Protein AF-A0A127SS28-F1 (afdb_monomer_lite)

Secondary structure (DSSP, 8-state):
----S---PPPSSSS--SHHHHHHHHHHHHHHSPPP--TTSHHHHHHTT---TTGGGGGGGG-SSPPPP-

Foldseek 3Di:
DDDDPDDDDDDPDPFDLDPVLLVQLLVVCVVPHDDDPDCPDCNNCSNVSHQDPPSVVVRQSSDPDGDDDD

Sequence (70 aa):
MEEVEAINLLPAHEFPTDKAAIELFRSQWRDTFEVKRDPEHIYQQVSKGTLPAGIEYWQPLFFSEPLPPL

Structure (mmCIF, N/CA/C/O backbone):
data_AF-A0A127SS28-F1
#
_entry.id   AF-A0A127SS28-F1
#
loop_
_atom_site.group_PDB
_atom_site.id
_atom_site.type_symbol
_atom_site.label_atom_id
_atom_site.label_alt_id
_atom_site.label_comp_id
_atom_site.label_asym_id
_atom_site.label_entity_id
_atom_site.label_seq_id
_atom_site.pdbx_PDB_ins_code
_atom_site.Cartn_x
_atom_site.Cartn_y
_atom_site.Cartn_z
_atom_site.occupancy
_atom_site.B_iso_or_equiv
_atom_site.auth_seq_id
_atom_site.auth_comp_id
_atom_site.auth_asym_id
_atom_site.auth_atom_id
_atom_site.pdbx_PDB_model_num
ATOM 1 N N . MET A 1 1 ? -16.422 0.854 35.281 1.00 50.31 1 MET A N 1
ATOM 2 C CA . MET A 1 1 ? -16.340 1.449 33.935 1.00 50.31 1 MET A CA 1
ATOM 3 C C . MET A 1 1 ? -16.568 2.925 34.129 1.00 50.31 1 MET A C 1
ATOM 5 O O . MET A 1 1 ? -17.627 3.281 34.623 1.00 50.31 1 MET A O 1
ATOM 9 N N . GLU A 1 2 ? -15.545 3.730 33.881 1.00 73.25 2 GLU A N 1
ATOM 10 C CA . GLU A 1 2 ? -15.647 5.190 33.923 1.00 73.25 2 GLU A CA 1
ATOM 11 C C . GLU A 1 2 ? -16.094 5.691 32.543 1.00 73.25 2 GLU A C 1
ATOM 13 O O . GLU A 1 2 ? -15.680 5.131 31.525 1.00 73.25 2 GLU A O 1
ATOM 18 N N . GLU A 1 3 ? -16.979 6.690 32.512 1.00 69.12 3 GLU A N 1
ATOM 19 C CA . GLU A 1 3 ? -17.398 7.356 31.274 1.00 69.12 3 GLU A CA 1
ATOM 20 C C . GLU A 1 3 ? -16.254 8.210 30.724 1.00 69.12 3 GLU A C 1
ATOM 22 O O . GLU A 1 3 ? -15.593 8.940 31.461 1.00 69.12 3 GLU A O 1
ATOM 27 N N . VAL A 1 4 ? -16.025 8.115 29.414 1.00 81.69 4 VAL A N 1
ATOM 28 C CA . VAL A 1 4 ? -14.987 8.867 28.700 1.00 81.69 4 VAL A CA 1
ATOM 29 C C . VAL A 1 4 ? -15.674 9.906 27.816 1.00 81.69 4 VAL A C 1
ATOM 31 O O . VAL A 1 4 ? -16.544 9.548 27.026 1.00 81.69 4 VAL A O 1
ATOM 34 N N . GLU A 1 5 ? -15.293 11.180 27.946 1.00 82.56 5 GLU A N 1
ATOM 35 C CA . GLU A 1 5 ? -15.953 12.322 27.281 1.00 82.56 5 GLU A CA 1
ATOM 36 C C . GLU A 1 5 ? -15.783 12.313 25.748 1.00 82.56 5 GLU A C 1
ATOM 38 O O . GLU A 1 5 ? -16.663 12.758 25.013 1.00 82.56 5 GLU A O 1
ATOM 43 N N . ALA A 1 6 ? -14.663 11.775 25.252 1.00 81.50 6 ALA A N 1
ATOM 44 C CA . ALA A 1 6 ? -14.400 11.583 23.829 1.00 81.50 6 ALA A CA 1
ATOM 45 C C . ALA A 1 6 ? -13.357 10.478 23.598 1.00 81.50 6 ALA A C 1
ATOM 47 O O . ALA A 1 6 ? -12.461 10.267 24.416 1.00 81.50 6 ALA A O 1
ATOM 48 N N . ILE A 1 7 ? -13.447 9.802 22.450 1.00 80.69 7 ILE A N 1
ATOM 49 C CA . ILE A 1 7 ? -12.469 8.810 21.986 1.00 80.69 7 ILE A CA 1
ATOM 50 C C . ILE A 1 7 ? -11.948 9.274 20.627 1.00 80.69 7 ILE A C 1
ATOM 52 O O . ILE A 1 7 ? -12.739 9.571 19.733 1.00 80.69 7 ILE A O 1
ATOM 56 N N . ASN A 1 8 ? -10.625 9.319 20.468 1.00 77.75 8 ASN A N 1
ATOM 57 C CA . ASN A 1 8 ? -9.990 9.586 19.183 1.00 77.75 8 ASN A CA 1
ATOM 58 C C . ASN A 1 8 ? -9.481 8.266 18.594 1.00 77.75 8 ASN A C 1
ATOM 60 O O . ASN A 1 8 ? -8.595 7.630 19.166 1.00 77.75 8 ASN A O 1
ATOM 64 N N . LEU A 1 9 ? -10.074 7.831 17.483 1.00 72.94 9 LEU A N 1
ATOM 65 C CA . LEU A 1 9 ? -9.692 6.601 16.796 1.00 72.94 9 LEU A CA 1
ATOM 66 C C . LEU A 1 9 ? -8.667 6.929 15.717 1.00 72.94 9 LEU A C 1
ATOM 68 O O . LEU A 1 9 ? -8.936 7.711 14.807 1.00 72.94 9 LEU A O 1
ATOM 72 N N . LEU A 1 10 ? -7.496 6.309 15.823 1.00 78.38 10 LEU A N 1
ATOM 73 C CA . LEU A 1 10 ? -6.485 6.374 14.779 1.00 78.38 10 LEU A CA 1
ATOM 74 C C . LEU A 1 10 ? -6.806 5.365 13.664 1.00 78.38 10 LEU A C 1
ATOM 76 O O . LEU A 1 10 ? -7.483 4.362 13.916 1.00 78.38 10 LEU A O 1
ATOM 80 N N . PRO A 1 11 ? -6.323 5.608 12.433 1.00 70.94 11 PRO A N 1
ATOM 81 C CA . PRO A 1 11 ? -6.427 4.640 11.352 1.00 70.94 11 PRO A CA 1
ATOM 82 C C . PRO A 1 11 ? -5.820 3.291 11.756 1.00 70.94 11 PRO A C 1
ATOM 84 O O . PRO A 1 11 ? -4.775 3.238 12.400 1.00 70.94 11 PRO A O 1
ATOM 87 N N . ALA A 1 12 ? -6.459 2.196 11.343 1.00 67.00 12 ALA A N 1
ATOM 88 C CA . ALA A 1 12 ? -5.991 0.837 11.631 1.00 67.00 12 ALA A CA 1
ATOM 89 C C . ALA A 1 12 ? -4.683 0.465 10.900 1.00 67.00 12 ALA A C 1
ATOM 91 O O . ALA A 1 12 ? -4.042 -0.520 11.257 1.00 67.00 12 ALA A O 1
ATOM 92 N N . HIS A 1 13 ? -4.300 1.244 9.883 1.00 65.44 13 HIS A N 1
ATOM 93 C CA . HIS A 1 13 ? -3.098 1.051 9.079 1.00 65.44 13 HIS A CA 1
ATOM 94 C C . HIS A 1 13 ? -2.390 2.388 8.857 1.00 65.44 13 HIS A C 1
ATOM 96 O O . HIS A 1 13 ? -3.038 3.424 8.711 1.00 65.44 13 HIS A O 1
ATOM 102 N N . GLU A 1 14 ? -1.062 2.349 8.767 1.00 77.00 14 GLU A N 1
ATOM 103 C CA . GLU A 1 14 ? -0.211 3.521 8.513 1.00 77.00 14 GLU A CA 1
ATOM 104 C C . GLU A 1 14 ? -0.313 4.039 7.065 1.00 77.00 14 GLU A C 1
ATOM 106 O O . GLU A 1 14 ? 0.346 5.010 6.699 1.00 77.00 14 GLU A O 1
ATOM 111 N N . PHE A 1 15 ? -1.129 3.397 6.225 1.00 78.44 15 PHE A N 1
ATOM 112 C CA . PHE A 1 15 ? -1.389 3.787 4.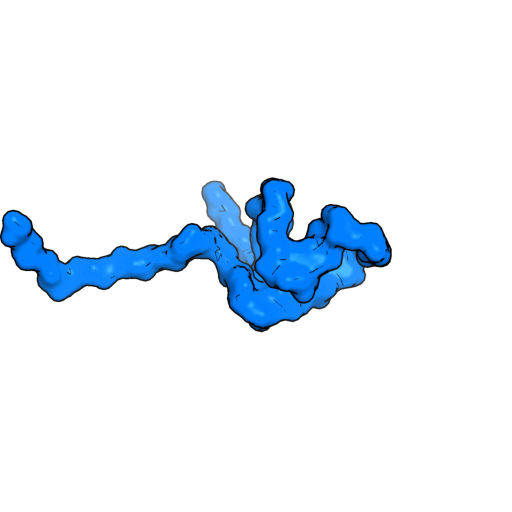843 1.00 78.44 15 PHE A CA 1
ATOM 113 C C . PHE A 1 15 ? -2.834 3.508 4.430 1.00 78.44 15 PHE A C 1
ATOM 115 O O . PHE A 1 15 ? -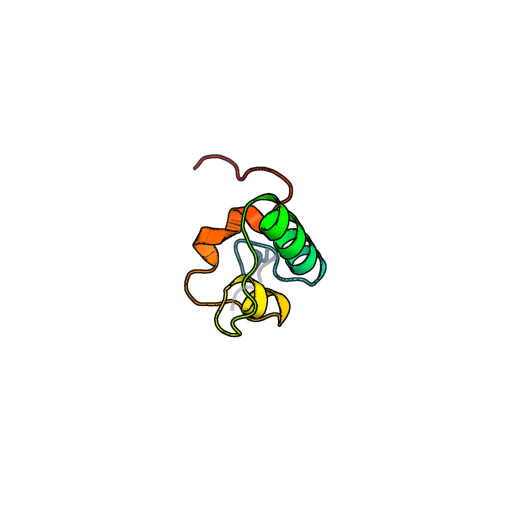3.472 2.592 4.962 1.00 78.44 15 PHE A O 1
ATOM 122 N N . PRO A 1 16 ? -3.367 4.291 3.476 1.00 81.31 16 PRO A N 1
ATOM 123 C CA . PRO A 1 16 ? -4.708 4.074 2.970 1.00 81.31 16 PRO A CA 1
ATOM 124 C C . PRO A 1 16 ? -4.766 2.771 2.160 1.00 81.31 16 PRO A C 1
ATOM 126 O O . PRO A 1 16 ? -3.876 2.455 1.372 1.00 81.31 16 PRO A O 1
ATOM 129 N N . THR A 1 17 ? -5.829 1.997 2.370 1.00 81.69 17 THR A N 1
ATOM 130 C CA . THR A 1 17 ? -6.069 0.692 1.720 1.00 81.69 17 THR A CA 1
ATOM 131 C C . THR A 1 17 ? -7.390 0.665 0.953 1.00 81.69 17 THR A C 1
ATOM 133 O O . THR A 1 17 ? -7.876 -0.389 0.541 1.00 81.69 17 THR A O 1
ATOM 136 N N . ASP A 1 18 ? -7.986 1.840 0.745 1.00 87.81 18 ASP A N 1
ATOM 137 C CA . ASP A 1 18 ? -9.177 2.006 -0.073 1.00 87.81 18 ASP A CA 1
ATOM 138 C C . ASP A 1 18 ? -8.872 1.865 -1.578 1.00 87.81 18 ASP A C 1
ATOM 140 O O . ASP A 1 18 ? -7.731 1.718 -2.025 1.00 87.81 18 ASP A O 1
ATOM 144 N N . LYS A 1 19 ? -9.929 1.898 -2.393 1.00 88.06 19 LYS A N 1
ATOM 145 C CA . LYS A 1 19 ? -9.802 1.749 -3.847 1.00 88.06 19 LYS A CA 1
ATOM 146 C C . LYS A 1 19 ? -8.952 2.848 -4.488 1.00 88.06 19 LYS A C 1
ATOM 148 O O . LYS A 1 19 ? -8.210 2.536 -5.414 1.00 88.06 19 LYS A O 1
ATOM 153 N N . ALA A 1 20 ? -9.035 4.087 -4.003 1.00 89.81 20 ALA A N 1
ATOM 154 C CA . ALA A 1 20 ? -8.258 5.194 -4.551 1.00 89.81 20 ALA A CA 1
ATOM 155 C C . ALA A 1 20 ? -6.764 5.007 -4.250 1.00 89.81 20 ALA A C 1
ATOM 157 O O . ALA A 1 20 ? -5.926 5.218 -5.125 1.00 89.81 20 ALA A O 1
ATOM 158 N N . ALA A 1 21 ? -6.429 4.509 -3.059 1.00 89.88 21 ALA A N 1
ATOM 159 C CA . ALA A 1 21 ? -5.057 4.165 -2.700 1.00 89.88 21 ALA A CA 1
ATOM 160 C C . ALA A 1 21 ? -4.489 3.021 -3.554 1.00 89.88 21 ALA A C 1
ATOM 162 O O . ALA A 1 21 ? -3.345 3.090 -4.001 1.00 89.88 21 ALA A O 1
ATOM 163 N N . ILE A 1 22 ? -5.293 1.993 -3.852 1.00 91.94 22 ILE A N 1
ATOM 164 C CA . ILE A 1 22 ? -4.893 0.904 -4.760 1.00 91.94 22 ILE A CA 1
ATOM 165 C C . ILE A 1 22 ? -4.661 1.429 -6.186 1.00 91.94 22 ILE A C 1
ATOM 167 O O . ILE A 1 22 ? -3.715 1.007 -6.858 1.00 91.94 22 ILE A O 1
ATOM 171 N N . GLU A 1 23 ? -5.504 2.340 -6.676 1.00 93.19 23 GLU A N 1
ATOM 172 C CA . GLU A 1 23 ? -5.318 2.971 -7.988 1.00 93.19 23 GLU A CA 1
ATOM 173 C C . GLU A 1 23 ? -4.040 3.811 -8.043 1.00 93.19 23 GLU A C 1
ATOM 175 O O . GLU A 1 23 ? -3.268 3.681 -8.999 1.00 93.19 23 GLU A O 1
ATOM 180 N N . LEU A 1 24 ? -3.780 4.599 -6.998 1.00 93.25 24 LEU A N 1
ATOM 181 C CA . LEU A 1 24 ? -2.557 5.383 -6.856 1.00 93.25 24 LEU A CA 1
ATOM 182 C C . LEU A 1 24 ? -1.320 4.481 -6.842 1.00 93.25 24 LEU A C 1
ATOM 184 O O . LEU A 1 24 ? -0.417 4.673 -7.657 1.00 93.25 24 LEU A O 1
ATOM 188 N N . PHE A 1 25 ? -1.328 3.443 -6.004 1.00 93.38 25 PHE A N 1
ATOM 189 C CA . PHE A 1 25 ? -0.273 2.436 -5.944 1.00 93.38 25 PHE A CA 1
ATOM 190 C C . PHE A 1 25 ? 0.009 1.836 -7.322 1.00 93.38 25 PHE A C 1
ATOM 192 O O . PHE A 1 25 ? 1.157 1.760 -7.755 1.00 93.38 25 PHE A O 1
ATOM 199 N N . ARG A 1 26 ? -1.037 1.447 -8.063 1.00 92.56 26 ARG A N 1
ATOM 200 C CA . ARG A 1 26 ? -0.893 0.883 -9.414 1.00 92.56 26 ARG A CA 1
ATOM 201 C C . ARG A 1 26 ? -0.319 1.884 -10.412 1.00 92.56 26 ARG A C 1
ATOM 203 O O . ARG A 1 26 ? 0.365 1.458 -11.343 1.00 92.56 26 ARG A O 1
ATOM 210 N N . SER A 1 27 ? -0.638 3.170 -10.281 1.00 93.62 27 SER A N 1
ATOM 211 C CA . SER A 1 27 ? -0.049 4.218 -11.116 1.00 93.62 27 SER A CA 1
ATOM 212 C C . SER A 1 27 ? 1.436 4.366 -10.811 1.00 93.62 27 SER A C 1
ATOM 214 O O . SER A 1 27 ? 2.251 4.065 -11.677 1.00 93.62 27 SER A O 1
ATOM 216 N N . GLN A 1 28 ? 1.778 4.675 -9.558 1.00 93.81 28 GLN A N 1
ATOM 217 C CA . GLN A 1 28 ? 3.160 4.917 -9.137 1.00 93.81 28 GLN A CA 1
ATOM 218 C C . GLN A 1 28 ? 4.065 3.696 -9.331 1.00 93.81 28 GLN A C 1
ATOM 220 O O . GLN A 1 28 ? 5.236 3.832 -9.689 1.00 93.81 28 GLN A O 1
ATOM 225 N N . TRP A 1 29 ? 3.520 2.486 -9.164 1.00 93.38 29 TRP A N 1
ATOM 226 C CA . TRP A 1 29 ? 4.245 1.256 -9.464 1.00 93.38 29 TRP A CA 1
ATOM 227 C C . TRP A 1 29 ? 4.671 1.200 -10.928 1.00 93.38 29 TRP A C 1
ATOM 229 O O . TRP A 1 29 ? 5.814 0.865 -11.195 1.00 93.38 29 TRP A O 1
ATOM 239 N N . ARG A 1 30 ? 3.778 1.516 -11.876 1.00 91.75 30 ARG A N 1
ATOM 240 C CA . ARG A 1 30 ? 4.093 1.472 -13.318 1.00 91.75 30 ARG A CA 1
ATOM 241 C C . ARG A 1 30 ? 5.087 2.550 -13.736 1.00 91.75 30 ARG A C 1
ATOM 243 O O . ARG A 1 30 ? 5.812 2.335 -14.700 1.00 91.75 30 ARG A O 1
ATOM 250 N N . ASP A 1 31 ? 5.112 3.667 -13.017 1.00 91.69 31 ASP A N 1
ATOM 251 C CA . ASP A 1 31 ? 6.050 4.762 -13.273 1.00 91.69 31 ASP A CA 1
ATOM 252 C C . ASP A 1 31 ? 7.464 4.438 -12.761 1.00 91.69 31 ASP A C 1
ATOM 254 O O . ASP A 1 31 ? 8.449 4.916 -13.319 1.00 91.69 31 ASP A O 1
ATOM 258 N N . THR A 1 32 ? 7.574 3.599 -11.723 1.00 89.44 32 THR A N 1
ATOM 259 C CA . THR A 1 32 ? 8.851 3.291 -11.052 1.00 89.44 32 THR A CA 1
ATOM 260 C C . THR A 1 32 ? 9.406 1.90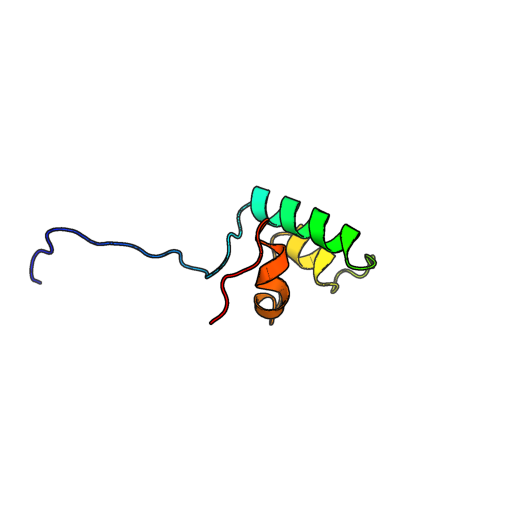3 -11.399 1.00 89.44 32 THR A C 1
ATOM 262 O O . THR A 1 32 ? 10.620 1.705 -11.421 1.00 89.44 32 THR A O 1
ATOM 265 N N . PHE A 1 33 ? 8.538 0.924 -11.665 1.00 89.75 33 PHE A N 1
ATOM 266 C CA . PHE A 1 33 ? 8.884 -0.492 -11.794 1.00 89.75 33 PHE A CA 1
ATOM 267 C C . PHE A 1 33 ? 8.181 -1.161 -12.980 1.00 89.75 33 PHE A C 1
ATOM 269 O O . PHE A 1 33 ? 7.068 -0.812 -13.377 1.00 89.75 33 PHE A O 1
ATOM 276 N N . GLU A 1 34 ? 8.790 -2.231 -13.489 1.00 88.44 34 GLU A N 1
ATOM 277 C CA . GLU A 1 34 ? 8.133 -3.109 -14.454 1.00 88.44 34 GLU A CA 1
ATOM 278 C C . GLU A 1 34 ? 7.044 -3.963 -13.784 1.00 88.44 34 GLU A C 1
ATOM 280 O O . GLU A 1 34 ? 7.173 -4.435 -12.649 1.00 88.44 34 GLU A O 1
ATOM 285 N N . VAL A 1 35 ? 5.945 -4.194 -14.506 1.00 86.88 35 VAL A N 1
ATOM 286 C CA . VAL A 1 35 ? 4.833 -5.024 -14.029 1.00 86.88 35 VAL A CA 1
ATOM 287 C C . VAL A 1 35 ? 4.942 -6.425 -14.611 1.00 86.88 35 VAL A C 1
ATOM 289 O O . VAL A 1 35 ? 4.833 -6.617 -15.823 1.00 86.88 35 VAL A O 1
ATOM 292 N N . LYS A 1 36 ? 5.053 -7.426 -13.733 1.00 87.00 36 LYS A N 1
ATOM 293 C CA . LYS A 1 36 ? 4.925 -8.834 -14.117 1.00 87.00 36 LYS A CA 1
ATOM 294 C C . LYS A 1 36 ? 3.476 -9.312 -14.020 1.00 87.00 36 LYS A C 1
ATOM 296 O O . LYS A 1 36 ? 2.662 -8.799 -13.244 1.00 87.00 36 LYS A O 1
ATOM 301 N N . ARG A 1 37 ? 3.141 -10.307 -14.845 1.00 81.56 37 ARG A N 1
ATOM 302 C CA . ARG A 1 37 ? 1.809 -10.939 -14.880 1.00 81.56 37 ARG A CA 1
ATOM 303 C C . ARG A 1 37 ? 1.670 -12.097 -13.888 1.00 81.56 37 ARG A C 1
ATOM 305 O O . ARG A 1 37 ? 0.604 -12.703 -13.827 1.00 81.56 37 ARG A O 1
ATOM 312 N N . ASP A 1 38 ? 2.713 -12.383 -13.115 1.00 87.75 38 ASP A N 1
ATOM 313 C CA . ASP A 1 38 ? 2.701 -13.443 -12.113 1.00 87.75 38 ASP A CA 1
ATOM 314 C C . ASP A 1 38 ? 1.682 -13.139 -11.003 1.00 87.75 38 ASP A C 1
ATOM 316 O O . ASP A 1 38 ? 1.694 -12.041 -10.443 1.00 87.75 38 ASP A O 1
ATOM 320 N N . PRO A 1 39 ? 0.795 -14.087 -10.653 1.00 80.25 39 PRO A N 1
ATOM 321 C CA . PRO A 1 39 ? -0.264 -13.860 -9.670 1.00 80.25 39 PRO A CA 1
ATOM 322 C C . PRO A 1 39 ? 0.266 -13.589 -8.256 1.00 80.25 39 PRO A C 1
ATOM 324 O O . PRO A 1 39 ? -0.439 -12.963 -7.468 1.00 80.25 39 PRO A O 1
ATOM 327 N N . GLU A 1 40 ? 1.488 -14.034 -7.955 1.00 84.94 40 GLU A N 1
ATOM 328 C CA . GLU A 1 40 ? 2.188 -13.801 -6.687 1.00 84.94 40 GLU A CA 1
ATOM 329 C C . GLU A 1 40 ? 2.861 -12.422 -6.623 1.00 84.94 40 GLU A C 1
ATOM 331 O O . GLU A 1 40 ? 3.289 -11.989 -5.555 1.00 84.94 40 GLU A O 1
ATOM 336 N N . HIS A 1 41 ? 2.935 -11.697 -7.740 1.00 89.25 41 HIS A N 1
ATOM 337 C CA . HIS A 1 41 ? 3.578 -10.392 -7.789 1.00 89.25 41 HIS A CA 1
ATOM 338 C C . HIS A 1 41 ? 2.812 -9.360 -6.950 1.00 89.25 41 HIS A C 1
ATOM 340 O O . HIS A 1 41 ? 1.587 -9.269 -7.050 1.00 89.25 41 HIS A O 1
ATOM 346 N N . ILE A 1 42 ? 3.533 -8.521 -6.195 1.00 91.19 42 ILE A N 1
ATOM 347 C CA . ILE A 1 42 ? 2.957 -7.500 -5.296 1.00 91.19 42 ILE A CA 1
ATOM 348 C C . ILE A 1 42 ? 1.918 -6.642 -6.024 1.00 91.19 42 ILE A C 1
ATOM 350 O O . ILE A 1 42 ? 0.794 -6.495 -5.551 1.00 91.19 42 ILE A O 1
ATOM 354 N N . TYR A 1 43 ? 2.244 -6.179 -7.237 1.00 91.44 43 TYR A N 1
ATOM 355 C CA . TYR A 1 43 ? 1.296 -5.457 -8.090 1.00 91.44 43 TYR A CA 1
ATOM 356 C C . TYR A 1 43 ? -0.037 -6.198 -8.269 1.00 91.44 43 TYR A C 1
ATOM 358 O O . TYR A 1 43 ? -1.094 -5.591 -8.122 1.00 91.44 43 TYR A O 1
ATOM 366 N N . GLN A 1 44 ? -0.014 -7.500 -8.576 1.00 91.62 44 GLN A N 1
ATOM 367 C CA . GLN A 1 44 ? -1.231 -8.284 -8.807 1.00 91.62 44 GLN A CA 1
ATOM 368 C C . GLN A 1 44 ? -2.003 -8.536 -7.510 1.00 91.62 44 GLN A C 1
ATOM 370 O O . GLN A 1 44 ? -3.231 -8.486 -7.526 1.00 91.62 44 GLN A O 1
ATOM 375 N N . GLN A 1 45 ? -1.306 -8.773 -6.397 1.00 91.56 45 GLN A N 1
ATOM 376 C CA . GLN A 1 45 ? -1.937 -8.970 -5.090 1.00 91.56 45 GLN A CA 1
ATOM 377 C C . GLN A 1 45 ? -2.654 -7.701 -4.614 1.00 91.56 45 GLN A C 1
ATOM 379 O O . GLN A 1 45 ? -3.855 -7.745 -4.347 1.00 91.56 45 GLN A O 1
ATOM 384 N N . VAL A 1 46 ? -1.972 -6.552 -4.639 1.00 91.44 46 VAL A N 1
ATOM 385 C CA . VAL A 1 46 ?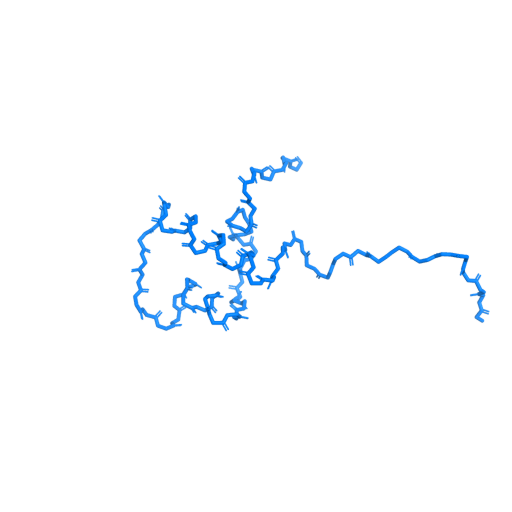 -2.556 -5.258 -4.243 1.00 91.44 46 VAL A CA 1
ATOM 386 C C . VAL A 1 46 ? -3.698 -4.866 -5.178 1.00 91.44 46 VAL A C 1
ATOM 388 O O . VAL A 1 46 ? -4.738 -4.388 -4.735 1.00 91.44 46 VAL A O 1
ATOM 391 N N . SER A 1 47 ? -3.575 -5.169 -6.472 1.00 89.06 47 SER A N 1
ATOM 392 C CA . SER A 1 47 ? -4.651 -4.944 -7.446 1.00 89.06 47 SER A CA 1
ATOM 393 C C . SER A 1 47 ? -5.913 -5.767 -7.178 1.00 89.06 47 SER A C 1
ATOM 395 O O . SER A 1 47 ? -6.998 -5.359 -7.583 1.00 89.06 47 SER A O 1
ATOM 397 N N . LYS A 1 48 ? -5.787 -6.920 -6.512 1.00 90.12 48 LYS A N 1
ATOM 398 C CA . LYS A 1 48 ? -6.915 -7.744 -6.051 1.00 90.12 48 LYS A CA 1
ATOM 399 C C . LYS A 1 48 ? -7.446 -7.302 -4.681 1.00 90.12 48 LYS A C 1
ATOM 401 O O . LYS A 1 48 ? -8.371 -7.924 -4.169 1.00 90.12 48 LYS A O 1
ATOM 406 N N . GLY A 1 49 ? -6.869 -6.256 -4.087 1.00 88.75 49 GLY A N 1
ATOM 407 C CA . GLY A 1 49 ? -7.185 -5.800 -2.734 1.00 88.75 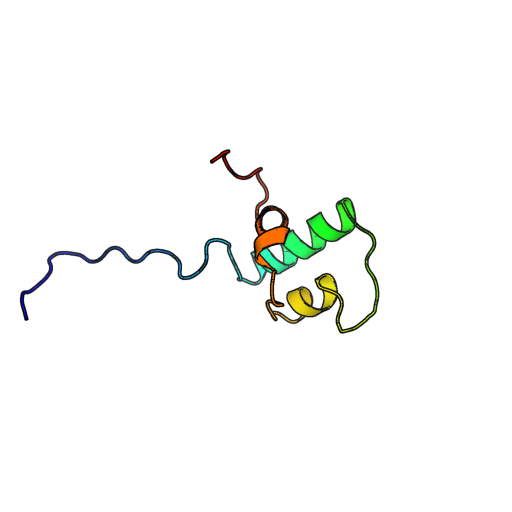49 GLY A CA 1
ATOM 408 C C . GLY A 1 49 ? -6.569 -6.668 -1.636 1.00 88.75 49 GLY A C 1
ATOM 409 O O . GLY A 1 49 ? -7.013 -6.612 -0.495 1.00 88.75 49 GLY A O 1
ATOM 410 N N . THR A 1 50 ? -5.577 -7.499 -1.965 1.00 89.81 50 THR A N 1
ATOM 411 C CA . THR A 1 50 ? -4.827 -8.289 -0.984 1.00 89.81 50 THR A CA 1
ATOM 412 C C . THR A 1 50 ? -3.541 -7.563 -0.617 1.00 89.81 50 THR A C 1
ATOM 414 O O . THR A 1 50 ? -2.793 -7.138 -1.495 1.00 89.81 50 THR A O 1
ATOM 417 N N . LEU A 1 51 ? -3.273 -7.449 0.680 1.00 89.31 51 LEU A N 1
ATOM 418 C CA . LEU A 1 51 ? -2.033 -6.892 1.207 1.00 89.31 51 LEU A CA 1
ATOM 419 C C . LEU A 1 51 ? -1.047 -8.043 1.466 1.00 89.31 51 LEU A C 1
ATOM 421 O O . LEU A 1 51 ? -1.260 -8.807 2.410 1.00 89.31 51 LEU A O 1
ATOM 425 N N . PRO A 1 52 ? -0.023 -8.238 0.612 1.00 89.62 52 PRO A N 1
ATOM 426 C CA . PRO A 1 52 ? 0.979 -9.275 0.828 1.00 89.62 52 PRO A CA 1
ATOM 427 C C . PRO A 1 52 ? 1.817 -8.991 2.076 1.00 89.62 52 PRO A C 1
ATOM 429 O O . PRO A 1 52 ? 1.957 -7.847 2.503 1.00 89.62 52 PRO A O 1
ATOM 432 N N . ALA A 1 53 ? 2.441 -10.032 2.625 1.00 89.00 53 A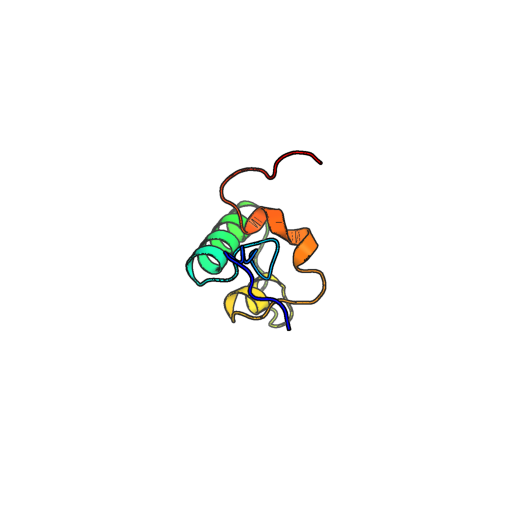LA A N 1
ATOM 433 C CA . ALA A 1 53 ? 3.423 -9.858 3.690 1.00 89.00 53 ALA A CA 1
ATOM 434 C C . ALA A 1 53 ? 4.570 -8.940 3.227 1.00 89.00 53 ALA A C 1
ATOM 436 O O . ALA A 1 53 ? 5.116 -9.127 2.137 1.00 89.00 53 ALA A O 1
ATOM 437 N N . GLY A 1 54 ? 4.932 -7.963 4.062 1.00 88.12 54 GLY A N 1
ATOM 438 C CA . GLY A 1 54 ? 5.957 -6.970 3.750 1.00 88.12 54 GLY A CA 1
ATOM 439 C C . GLY A 1 54 ? 5.458 -5.794 2.908 1.00 88.12 54 GLY A C 1
ATOM 440 O O . GLY A 1 54 ? 6.290 -5.013 2.450 1.00 88.12 54 GLY A O 1
ATOM 441 N N . ILE A 1 55 ? 4.143 -5.643 2.681 1.00 89.56 55 ILE A N 1
ATOM 442 C CA . ILE A 1 55 ? 3.583 -4.516 1.914 1.00 89.56 55 ILE A CA 1
ATOM 443 C C . ILE A 1 55 ? 4.012 -3.143 2.467 1.00 89.56 55 ILE A C 1
ATOM 445 O O . ILE A 1 55 ? 4.080 -2.166 1.724 1.00 89.56 55 ILE A O 1
ATOM 449 N N . GLU A 1 56 ? 4.371 -3.090 3.748 1.00 88.12 56 GLU A N 1
ATOM 450 C CA . GLU A 1 56 ? 4.858 -1.921 4.472 1.00 88.12 56 GLU A CA 1
ATOM 451 C C . GLU A 1 56 ? 6.121 -1.323 3.829 1.00 88.12 56 GLU A C 1
ATOM 453 O O . GLU A 1 56 ? 6.283 -0.107 3.796 1.00 88.12 56 GLU A O 1
ATOM 458 N N . TYR A 1 57 ? 6.981 -2.138 3.203 1.00 88.69 57 TYR A N 1
ATOM 459 C CA . TYR A 1 57 ? 8.152 -1.634 2.468 1.00 88.69 57 TYR A CA 1
ATOM 460 C C . TYR A 1 57 ? 7.783 -0.831 1.212 1.00 88.69 57 TYR A C 1
ATOM 462 O O . TYR A 1 57 ? 8.603 -0.073 0.695 1.00 88.69 57 TYR A O 1
ATOM 470 N N . TRP A 1 58 ? 6.549 -0.976 0.724 1.00 90.19 58 TRP A N 1
ATOM 471 C CA . TRP A 1 58 ? 6.003 -0.220 -0.401 1.00 90.19 58 TRP A CA 1
ATOM 472 C C . TRP A 1 58 ? 4.988 0.837 0.033 1.00 90.19 58 TRP A C 1
ATOM 474 O O . TRP A 1 58 ? 4.331 1.427 -0.825 1.00 90.19 58 TRP A O 1
ATOM 484 N N . GLN A 1 59 ? 4.900 1.125 1.335 1.00 88.81 59 GLN A N 1
ATOM 485 C CA . GLN A 1 59 ? 4.084 2.203 1.889 1.00 88.81 59 GLN A CA 1
ATOM 486 C C . GLN A 1 59 ? 4.199 3.525 1.102 1.00 88.81 59 GLN A C 1
ATOM 488 O O . GLN A 1 59 ? 3.150 4.100 0.813 1.00 88.81 59 GLN A O 1
ATOM 493 N N . PRO A 1 60 ? 5.390 3.992 0.658 1.00 90.12 60 PRO A N 1
ATOM 494 C CA . PRO A 1 60 ? 5.499 5.247 -0.092 1.00 90.12 60 PRO A CA 1
ATOM 495 C C . PRO A 1 60 ? 4.672 5.284 -1.385 1.00 90.12 60 PRO A C 1
ATOM 497 O O . PRO A 1 60 ? 4.226 6.348 -1.793 1.00 90.12 60 PRO A O 1
ATOM 500 N N . LEU A 1 61 ? 4.414 4.133 -2.017 1.00 90.75 61 LEU A N 1
ATOM 501 C CA . LEU A 1 61 ? 3.625 4.063 -3.252 1.00 90.75 61 LEU A CA 1
ATOM 502 C C . LEU A 1 61 ? 2.122 4.283 -3.019 1.00 90.75 61 LEU A C 1
ATOM 504 O O . LEU A 1 61 ? 1.384 4.520 -3.976 1.00 90.75 61 LEU A O 1
ATOM 508 N N . PHE A 1 62 ? 1.660 4.217 -1.769 1.00 90.19 62 PHE A N 1
ATOM 509 C CA . PHE A 1 62 ? 0.275 4.501 -1.388 1.00 90.19 62 PHE A CA 1
ATOM 510 C C . PHE A 1 62 ? 0.023 5.990 -1.105 1.00 90.19 62 PHE A C 1
ATOM 512 O O . PHE A 1 62 ? -1.120 6.370 -0.857 1.00 90.19 62 PHE A O 1
ATOM 519 N N . PHE A 1 63 ? 1.055 6.838 -1.170 1.00 89.19 63 PHE A N 1
ATOM 520 C CA . PHE A 1 63 ? 0.959 8.280 -0.948 1.00 89.19 63 PHE A CA 1
ATOM 521 C C . PHE A 1 63 ? 1.417 9.050 -2.182 1.00 89.19 63 PHE A C 1
ATOM 523 O O . PHE A 1 63 ? 2.381 8.671 -2.836 1.00 89.19 63 PHE A O 1
ATOM 530 N N . SER A 1 64 ? 0.725 10.139 -2.516 1.00 86.06 64 SER A N 1
ATOM 531 C CA . SER A 1 64 ? 1.107 11.009 -3.637 1.00 86.06 64 SER A CA 1
ATOM 532 C C . SER A 1 64 ? 2.293 11.909 -3.303 1.00 86.06 64 SER A C 1
ATOM 534 O O . SER A 1 64 ? 2.956 12.421 -4.199 1.00 86.06 64 SER A O 1
ATOM 536 N N . GLU A 1 65 ? 2.526 12.135 -2.012 1.00 84.81 65 GLU A N 1
ATOM 537 C CA . GLU A 1 65 ? 3.614 12.952 -1.497 1.00 84.81 65 GLU A CA 1
ATOM 538 C C . GLU A 1 65 ? 4.635 12.063 -0.777 1.00 84.81 65 GLU A C 1
ATOM 540 O O . GLU A 1 65 ? 4.258 11.036 -0.201 1.00 84.81 65 GLU A O 1
ATOM 545 N N . PRO A 1 66 ? 5.927 12.439 -0.788 1.00 77.88 66 PRO A N 1
ATOM 546 C CA . PRO A 1 66 ? 6.944 11.735 -0.024 1.00 77.88 66 PRO A CA 1
ATOM 547 C C . PRO A 1 66 ? 6.578 11.699 1.460 1.00 77.88 66 PRO A C 1
ATOM 549 O O . PRO A 1 66 ? 6.156 12.709 2.026 1.00 77.88 66 PRO A O 1
ATOM 552 N N . LEU A 1 67 ? 6.786 10.547 2.100 1.00 75.62 67 LEU A N 1
ATOM 553 C CA . LEU A 1 67 ? 6.614 10.432 3.544 1.00 75.62 67 LEU A CA 1
ATOM 554 C C . LEU A 1 67 ? 7.577 11.390 4.267 1.00 75.62 67 LEU A C 1
ATOM 556 O O . LEU A 1 67 ? 8.724 11.547 3.829 1.00 75.62 67 LEU A O 1
ATOM 560 N N . PRO A 1 68 ? 7.140 12.021 5.371 1.00 75.25 68 PRO A N 1
ATOM 561 C CA . PRO A 1 68 ? 8.034 12.823 6.188 1.00 75.25 68 PRO A CA 1
ATOM 562 C C . PRO A 1 68 ? 9.188 11.949 6.710 1.00 75.25 68 PRO A C 1
ATOM 564 O O . PRO A 1 68 ? 8.974 10.771 7.011 1.00 75.25 68 PRO A O 1
ATOM 567 N N . PRO A 1 69 ? 10.414 12.492 6.809 1.00 70.75 69 PRO A N 1
ATOM 568 C CA . PRO A 1 69 ? 11.517 11.774 7.433 1.00 70.75 69 PRO A CA 1
ATOM 569 C C . PRO A 1 69 ? 11.189 11.481 8.906 1.00 70.75 69 PRO A C 1
ATOM 571 O O . PRO A 1 69 ? 10.573 12.315 9.574 1.00 70.75 69 PRO A O 1
ATOM 574 N N . LEU A 1 70 ? 11.592 10.293 9.372 1.00 62.81 70 LEU A N 1
ATOM 575 C CA . LEU A 1 70 ? 11.513 9.873 10.778 1.00 62.81 70 LEU A CA 1
ATOM 576 C C . LEU A 1 70 ? 12.409 10.728 11.682 1.00 62.81 70 LEU A C 1
ATOM 578 O O . LEU A 1 70 ? 13.528 11.080 11.237 1.00 62.81 70 LEU A O 1
#

pLDDT: mean 84.7, std 8.62, range [50.31, 93.81]

Radius of gyration: 15.73 Å; chains: 1; bounding box: 29×27×49 Å